Protein AF-A0A9D7H4X1-F1 (afdb_monomer_lite)

Structure (mmCIF, N/CA/C/O backbone):
data_AF-A0A9D7H4X1-F1
#
_entry.id   AF-A0A9D7H4X1-F1
#
loop_
_atom_site.group_PDB
_atom_site.id
_atom_site.type_symbol
_atom_site.label_atom_id
_atom_site.label_alt_id
_atom_site.label_comp_id
_atom_site.label_asym_id
_atom_site.label_entity_id
_atom_site.label_seq_id
_atom_site.pdbx_PDB_ins_code
_atom_site.Cartn_x
_atom_site.Cartn_y
_atom_site.Cartn_z
_atom_site.occupancy
_atom_site.B_iso_or_equiv
_atom_site.auth_seq_id
_atom_site.auth_comp_id
_atom_site.auth_asym_id
_atom_site.auth_atom_id
_atom_site.pdbx_PDB_model_num
ATOM 1 N N . MET A 1 1 ? 18.468 4.383 -41.989 1.00 58.59 1 MET A N 1
ATOM 2 C CA . MET A 1 1 ? 17.151 4.175 -41.333 1.00 58.59 1 MET A CA 1
ATOM 3 C C . MET A 1 1 ? 17.154 3.051 -40.285 1.00 58.59 1 MET A C 1
ATOM 5 O O . MET A 1 1 ? 16.325 3.081 -39.388 1.00 58.59 1 MET A O 1
ATOM 9 N N . THR A 1 2 ? 18.101 2.107 -40.319 1.00 69.06 2 THR A N 1
ATOM 10 C CA . THR A 1 2 ? 18.218 0.969 -39.379 1.00 69.06 2 THR A CA 1
ATOM 11 C C . THR A 1 2 ? 18.618 1.349 -37.947 1.00 69.06 2 THR A C 1
ATOM 13 O O . THR A 1 2 ? 18.075 0.789 -36.998 1.00 69.06 2 THR A O 1
ATOM 16 N N . ASN A 1 3 ? 19.487 2.351 -37.761 1.00 74.00 3 ASN A N 1
ATOM 17 C CA . ASN A 1 3 ? 19.952 2.741 -36.419 1.00 74.00 3 ASN A CA 1
ATOM 18 C C . ASN A 1 3 ? 18.832 3.273 -35.514 1.00 74.00 3 ASN A C 1
ATOM 20 O O . ASN A 1 3 ? 18.866 3.060 -34.309 1.00 74.00 3 ASN A O 1
ATOM 24 N N . HIS A 1 4 ? 17.820 3.936 -36.078 1.00 78.94 4 HIS A N 1
ATOM 25 C CA . HIS A 1 4 ? 16.728 4.504 -35.283 1.00 78.94 4 HIS A CA 1
ATOM 26 C C . HIS A 1 4 ? 15.766 3.400 -34.830 1.00 78.94 4 HIS A C 1
ATOM 28 O O . HIS A 1 4 ? 15.371 3.373 -33.670 1.00 78.94 4 HIS A O 1
ATOM 34 N N . ALA A 1 5 ? 15.467 2.434 -35.705 1.00 83.06 5 ALA A N 1
ATOM 35 C CA . ALA A 1 5 ? 14.658 1.267 -35.360 1.00 83.06 5 ALA A CA 1
ATOM 36 C C . ALA A 1 5 ? 15.315 0.412 -34.261 1.00 83.06 5 ALA A C 1
ATOM 38 O O . ALA A 1 5 ? 14.641 0.009 -33.316 1.00 83.06 5 ALA A O 1
ATOM 39 N N . LEU A 1 6 ? 16.635 0.200 -34.334 1.00 87.62 6 LEU A N 1
ATOM 40 C CA . LEU A 1 6 ? 17.380 -0.515 -33.294 1.00 87.62 6 LEU A CA 1
ATOM 41 C C . LEU A 1 6 ? 17.309 0.217 -31.943 1.00 87.62 6 LEU A C 1
ATOM 43 O O . LEU A 1 6 ? 17.023 -0.407 -30.923 1.00 87.62 6 LEU A O 1
ATOM 47 N N . LEU A 1 7 ? 17.504 1.542 -31.940 1.00 88.44 7 LEU A N 1
ATOM 48 C CA . LEU A 1 7 ? 17.386 2.362 -30.730 1.00 88.44 7 LEU A CA 1
ATOM 49 C C . LEU A 1 7 ? 15.976 2.300 -30.130 1.00 88.44 7 LEU A C 1
ATOM 51 O O . LEU A 1 7 ? 15.843 2.156 -28.916 1.00 88.44 7 LEU A O 1
ATOM 55 N N . PHE A 1 8 ? 14.929 2.335 -30.960 1.00 90.00 8 PHE A N 1
ATOM 56 C CA . PHE A 1 8 ? 13.544 2.180 -30.503 1.00 90.00 8 PHE A CA 1
ATOM 57 C C . PHE A 1 8 ? 13.291 0.812 -29.861 1.00 90.00 8 PHE A C 1
ATOM 59 O O . PHE A 1 8 ? 12.674 0.744 -28.799 1.00 90.00 8 PHE A O 1
ATOM 66 N N . VAL A 1 9 ? 13.786 -0.273 -30.461 1.00 90.19 9 VAL A N 1
ATOM 67 C CA . VAL A 1 9 ? 13.624 -1.629 -29.911 1.00 90.19 9 VAL A CA 1
ATOM 68 C C . VAL A 1 9 ? 14.369 -1.780 -28.585 1.00 90.19 9 VAL A C 1
ATOM 70 O O . VAL A 1 9 ? 13.805 -2.300 -27.624 1.00 90.19 9 VAL A O 1
ATOM 73 N N . VAL A 1 10 ? 15.605 -1.282 -28.493 1.00 90.19 10 VAL A N 1
ATOM 74 C CA . VAL A 1 10 ? 16.385 -1.307 -27.245 1.00 90.19 10 VAL A CA 1
ATOM 75 C C . VAL A 1 10 ? 15.705 -0.473 -26.159 1.00 90.19 10 VAL A C 1
ATOM 77 O O . VAL A 1 10 ? 15.565 -0.946 -25.032 1.00 90.19 10 VAL A O 1
ATOM 80 N N . ALA A 1 11 ? 15.221 0.727 -26.489 1.00 88.69 11 ALA A N 1
ATOM 81 C CA . ALA A 1 11 ? 14.483 1.571 -25.553 1.00 88.69 11 ALA A CA 1
ATOM 82 C C . ALA A 1 11 ? 13.189 0.897 -25.069 1.00 88.69 11 ALA A C 1
ATOM 84 O O . ALA A 1 11 ? 12.880 0.940 -23.877 1.00 88.69 11 ALA A O 1
ATOM 85 N N . LEU A 1 12 ? 12.461 0.221 -25.963 1.00 89.94 12 LEU A N 1
ATOM 86 C CA . LEU A 1 12 ? 11.248 -0.517 -25.618 1.00 89.94 12 LEU A CA 1
ATOM 87 C C . LEU A 1 12 ? 11.550 -1.703 -24.693 1.00 89.94 12 LEU A C 1
ATOM 89 O O . LEU A 1 12 ? 10.888 -1.865 -23.669 1.00 89.94 12 LEU A O 1
ATOM 93 N N . LEU A 1 13 ? 12.570 -2.506 -25.007 1.00 88.25 13 LEU A N 1
ATOM 94 C CA . LEU A 1 13 ? 12.992 -3.624 -24.160 1.00 88.25 13 LEU A CA 1
ATOM 95 C C . LEU A 1 13 ? 13.487 -3.143 -22.792 1.00 88.25 13 LEU A C 1
ATOM 97 O O . LEU A 1 13 ? 13.120 -3.730 -21.776 1.00 88.25 13 LEU A O 1
ATOM 101 N N . ALA A 1 14 ? 14.249 -2.048 -22.742 1.00 82.94 14 ALA A N 1
ATOM 102 C CA . ALA A 1 14 ? 14.690 -1.434 -21.493 1.00 82.94 14 ALA A CA 1
ATOM 103 C C . ALA A 1 14 ? 13.505 -0.920 -20.661 1.00 82.94 14 ALA A C 1
ATOM 105 O O . ALA A 1 14 ? 13.464 -1.146 -19.452 1.00 82.94 14 ALA A O 1
ATOM 106 N N . ALA A 1 15 ? 12.503 -0.296 -21.290 1.00 79.94 15 ALA A N 1
ATOM 107 C CA . ALA A 1 15 ? 11.287 0.147 -20.613 1.00 79.94 15 ALA A CA 1
ATOM 108 C C . ALA A 1 15 ? 10.471 -1.036 -20.063 1.00 79.94 15 ALA A C 1
ATOM 110 O O . ALA A 1 15 ? 10.025 -1.000 -18.913 1.00 79.94 15 ALA A O 1
ATOM 111 N N . LEU A 1 16 ? 10.317 -2.113 -20.841 1.00 78.06 16 LEU A N 1
ATOM 112 C CA . LEU A 1 16 ? 9.638 -3.337 -20.409 1.00 78.06 16 LEU A CA 1
ATOM 113 C C . LEU A 1 16 ? 10.383 -4.028 -19.262 1.00 78.06 16 LEU A C 1
ATOM 115 O O . LEU A 1 16 ? 9.759 -4.399 -18.266 1.00 78.06 16 LEU A O 1
ATOM 119 N N . ALA A 1 17 ? 11.709 -4.145 -19.357 1.00 72.94 17 ALA A N 1
ATOM 120 C CA . ALA A 1 17 ? 12.549 -4.680 -18.292 1.00 72.94 17 ALA A CA 1
ATOM 121 C C . ALA A 1 17 ? 12.451 -3.818 -17.026 1.00 72.94 17 ALA A C 1
ATOM 123 O O . ALA A 1 17 ? 12.244 -4.345 -15.936 1.00 72.94 17 ALA A O 1
ATOM 124 N N . PHE A 1 18 ? 12.500 -2.491 -17.152 1.00 71.50 18 PHE A N 1
ATOM 125 C CA . PHE A 1 18 ? 12.348 -1.567 -16.029 1.00 71.50 18 PHE A CA 1
ATOM 126 C C . PHE A 1 18 ? 10.978 -1.702 -15.346 1.00 71.50 18 PHE A C 1
ATOM 128 O O . PHE A 1 18 ? 10.888 -1.759 -14.115 1.00 71.50 18 PHE A O 1
ATOM 135 N N . LEU A 1 19 ? 9.902 -1.824 -16.128 1.00 69.50 19 LEU A N 1
ATOM 136 C CA . LEU A 1 19 ? 8.555 -2.090 -15.616 1.00 69.50 19 LEU A CA 1
ATOM 137 C C . LEU A 1 19 ? 8.467 -3.453 -14.913 1.00 69.50 19 LEU A C 1
ATOM 139 O O . LEU A 1 19 ? 7.835 -3.559 -13.856 1.00 69.50 19 LEU A O 1
ATOM 143 N N . ALA A 1 20 ? 9.112 -4.484 -15.464 1.00 64.00 20 ALA A N 1
ATOM 144 C CA . ALA A 1 20 ? 9.168 -5.818 -14.874 1.00 64.00 20 ALA A CA 1
ATOM 145 C C . ALA A 1 20 ? 9.955 -5.829 -13.553 1.00 64.00 20 ALA A C 1
ATOM 147 O O . ALA A 1 20 ? 9.469 -6.365 -12.556 1.00 64.00 20 ALA A O 1
ATOM 148 N N . LEU A 1 21 ? 11.110 -5.160 -13.493 1.00 63.28 21 LEU A N 1
ATOM 149 C CA . LEU A 1 21 ? 11.919 -5.028 -12.278 1.00 63.28 21 LEU A CA 1
ATOM 150 C C . LEU A 1 21 ? 11.181 -4.241 -11.186 1.00 63.28 21 LEU A C 1
ATOM 152 O O . 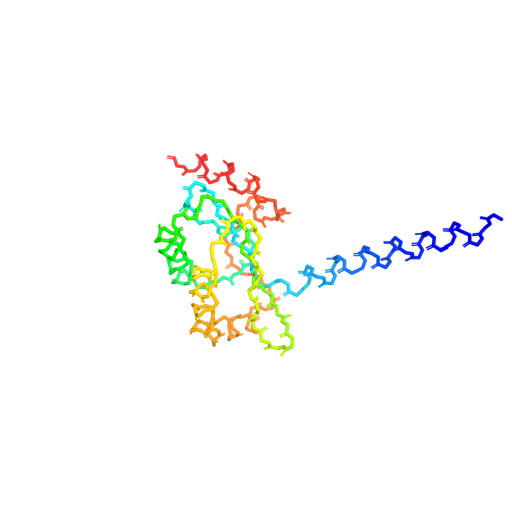LEU A 1 21 ? 11.213 -4.624 -10.015 1.00 63.28 21 LEU A O 1
ATOM 156 N N . ARG A 1 22 ? 10.430 -3.191 -11.548 1.00 63.78 22 ARG A N 1
ATOM 157 C CA . ARG A 1 22 ? 9.564 -2.484 -10.588 1.00 63.78 22 ARG A CA 1
ATOM 158 C C . ARG A 1 22 ? 8.462 -3.373 -10.017 1.00 63.78 22 ARG A C 1
ATOM 160 O O . ARG A 1 22 ? 8.075 -3.183 -8.867 1.00 63.78 22 ARG A O 1
ATOM 167 N N . ARG A 1 23 ? 7.961 -4.342 -10.789 1.00 62.59 23 ARG A N 1
ATOM 168 C CA . ARG A 1 23 ? 7.009 -5.351 -10.298 1.00 62.59 23 ARG A CA 1
ATOM 169 C C . ARG A 1 23 ? 7.677 -6.404 -9.412 1.00 62.59 23 ARG A C 1
ATOM 171 O O . ARG A 1 23 ? 7.040 -6.851 -8.466 1.00 62.59 23 ARG A O 1
ATOM 178 N N . ALA A 1 24 ? 8.930 -6.774 -9.674 1.00 60.69 24 ALA A N 1
ATOM 179 C CA . ALA A 1 24 ? 9.658 -7.766 -8.876 1.00 60.69 24 ALA A CA 1
ATOM 180 C C . ALA A 1 24 ? 9.938 -7.293 -7.437 1.00 60.69 24 ALA A C 1
ATOM 182 O O . ALA A 1 24 ? 9.970 -8.100 -6.513 1.00 60.69 24 ALA A O 1
ATOM 183 N N . ASN A 1 25 ? 10.078 -5.980 -7.234 1.00 66.88 25 ASN A N 1
ATOM 184 C CA . ASN A 1 25 ? 10.310 -5.390 -5.914 1.00 66.88 25 ASN A CA 1
ATOM 185 C C . ASN A 1 25 ? 9.021 -5.087 -5.133 1.00 66.88 25 ASN A C 1
ATOM 187 O O . ASN A 1 25 ? 9.089 -4.584 -4.014 1.00 66.88 25 ASN A O 1
ATOM 191 N N . GLU A 1 26 ? 7.844 -5.363 -5.693 1.00 70.88 26 GLU A N 1
ATOM 192 C CA . GLU A 1 26 ?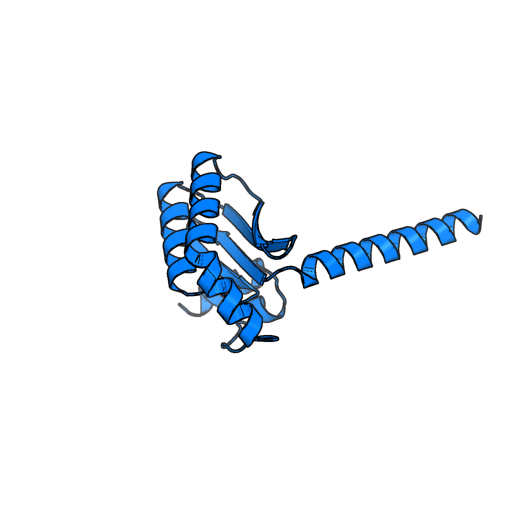 6.564 -5.107 -5.038 1.00 70.88 26 GLU A CA 1
ATOM 193 C C . GLU A 1 26 ? 6.236 -6.211 -4.021 1.00 70.88 26 GLU A C 1
ATOM 195 O O . GLU A 1 26 ? 5.997 -7.361 -4.378 1.00 70.88 26 GLU A O 1
ATOM 200 N N . VAL A 1 27 ? 6.202 -5.849 -2.737 1.00 77.31 27 VAL A N 1
ATOM 201 C CA . VAL A 1 27 ? 5.862 -6.754 -1.628 1.00 77.31 27 VAL A CA 1
ATOM 202 C C . VAL A 1 27 ? 4.348 -6.933 -1.531 1.00 77.31 27 VAL A C 1
ATOM 204 O O . VAL A 1 27 ? 3.860 -8.050 -1.352 1.00 77.31 27 VAL A O 1
ATOM 207 N N . ALA A 1 28 ? 3.600 -5.832 -1.646 1.00 81.50 28 ALA A N 1
ATOM 208 C CA . ALA A 1 28 ? 2.144 -5.833 -1.598 1.00 81.50 28 ALA A CA 1
ATOM 209 C C . ALA A 1 28 ? 1.540 -4.573 -2.218 1.00 81.50 28 ALA A C 1
ATOM 211 O O . ALA A 1 28 ? 2.189 -3.533 -2.287 1.00 81.50 28 ALA A O 1
ATOM 212 N N . ALA A 1 29 ? 0.277 -4.660 -2.629 1.00 84.56 29 ALA A N 1
ATOM 213 C CA . ALA A 1 29 ? -0.469 -3.541 -3.182 1.00 84.56 29 ALA A CA 1
ATOM 214 C C . ALA A 1 29 ? -1.901 -3.523 -2.651 1.00 84.56 29 ALA A C 1
ATOM 216 O O . ALA A 1 29 ? -2.637 -4.512 -2.743 1.00 84.56 29 ALA A O 1
ATOM 217 N N . LEU A 1 30 ? -2.288 -2.372 -2.118 1.00 88.62 30 LEU A N 1
ATOM 218 C CA . LEU A 1 30 ? -3.611 -2.078 -1.607 1.00 88.62 30 LEU A CA 1
ATOM 219 C C . LEU A 1 30 ? -4.260 -1.012 -2.488 1.00 88.62 30 LEU A C 1
ATOM 221 O O . LEU A 1 30 ? -3.617 -0.062 -2.934 1.00 88.62 30 LEU A O 1
ATOM 225 N N . SER A 1 31 ? -5.545 -1.182 -2.754 1.00 88.38 31 SER A N 1
ATOM 226 C CA . SER A 1 31 ? -6.376 -0.208 -3.444 1.00 88.38 31 SER A CA 1
ATOM 227 C C . SER A 1 31 ? -7.381 0.340 -2.447 1.00 88.38 31 SER A C 1
ATOM 229 O O . SER A 1 31 ? -7.999 -0.411 -1.695 1.00 88.38 31 SER A O 1
ATOM 231 N N . VAL A 1 32 ? -7.519 1.654 -2.435 1.00 90.81 32 VAL A N 1
ATOM 232 C CA . VAL A 1 32 ? -8.533 2.386 -1.699 1.00 90.81 32 VAL A CA 1
ATOM 233 C C . VAL A 1 32 ? -9.586 2.823 -2.699 1.00 90.81 32 VAL A C 1
ATOM 235 O O . VAL A 1 32 ? -9.255 3.479 -3.685 1.00 90.81 32 VAL A O 1
ATOM 238 N N . ARG A 1 33 ? -10.844 2.470 -2.449 1.00 88.81 33 ARG A N 1
ATOM 239 C CA . ARG A 1 33 ? -11.979 2.902 -3.264 1.00 88.81 33 ARG A CA 1
ATOM 240 C C . ARG A 1 33 ? -13.182 3.139 -2.370 1.00 88.81 33 ARG A C 1
ATOM 242 O O . ARG A 1 33 ? -13.525 2.283 -1.557 1.00 88.81 33 ARG A O 1
ATOM 249 N N . ARG A 1 34 ? -13.825 4.301 -2.513 1.00 87.56 34 ARG A N 1
ATOM 250 C CA . ARG A 1 34 ? -14.955 4.734 -1.668 1.00 87.56 34 ARG A CA 1
ATOM 251 C C . ARG A 1 34 ? -14.630 4.616 -0.167 1.00 87.56 34 ARG A C 1
ATOM 253 O O . ARG A 1 34 ? -15.446 4.126 0.610 1.00 87.56 34 ARG A O 1
ATOM 260 N N . GLY A 1 35 ? -13.403 4.975 0.225 1.00 86.50 35 GLY A N 1
ATOM 261 C CA . GLY A 1 35 ? -12.928 4.881 1.615 1.00 86.50 35 GLY A CA 1
ATOM 262 C C . GLY A 1 35 ? -12.715 3.459 2.149 1.00 86.50 35 GLY A C 1
ATOM 263 O O . GLY A 1 35 ? -12.425 3.284 3.330 1.00 86.50 35 GLY A O 1
ATOM 264 N N . ARG A 1 36 ? -12.851 2.427 1.308 1.00 86.50 36 ARG A N 1
ATOM 265 C CA . ARG A 1 36 ? -12.595 1.027 1.665 1.00 86.50 36 ARG A CA 1
ATOM 266 C C . ARG A 1 36 ? -11.239 0.597 1.136 1.00 86.50 36 ARG A C 1
ATOM 268 O O . ARG A 1 36 ? -10.866 0.970 0.029 1.00 86.50 36 ARG A O 1
ATOM 275 N N . VAL A 1 37 ? -10.536 -0.230 1.902 1.00 87.88 37 VAL A N 1
ATOM 276 C CA . VAL A 1 37 ? -9.209 -0.741 1.545 1.00 87.88 37 VAL A CA 1
ATOM 277 C C . VAL A 1 37 ? -9.309 -2.202 1.132 1.00 87.88 37 VAL A C 1
ATOM 279 O O . VAL A 1 37 ? -9.897 -3.015 1.841 1.00 87.88 37 VAL A O 1
ATOM 282 N N . LEU A 1 38 ? -8.708 -2.532 -0.006 1.00 85.69 38 LEU A N 1
ATOM 283 C CA . LEU A 1 38 ? -8.646 -3.875 -0.560 1.00 85.69 38 LEU A CA 1
ATOM 284 C C . LEU A 1 38 ? -7.192 -4.234 -0.868 1.00 85.69 38 LEU A C 1
ATOM 286 O O . LEU A 1 38 ? -6.542 -3.581 -1.685 1.00 85.69 38 LEU A O 1
ATOM 290 N N . LEU A 1 39 ? -6.683 -5.301 -0.256 1.00 83.81 39 LEU A N 1
ATOM 291 C CA . LEU A 1 39 ? -5.416 -5.904 -0.663 1.00 83.81 39 LEU A CA 1
ATOM 292 C C . LEU A 1 39 ? -5.642 -6.668 -1.974 1.00 83.81 39 LEU A C 1
ATOM 294 O O . LEU A 1 39 ? -6.335 -7.685 -1.983 1.00 83.81 39 LEU A O 1
ATOM 298 N N . TYR A 1 40 ? -5.067 -6.197 -3.081 1.00 77.56 40 TYR A N 1
ATOM 299 C CA . TYR A 1 40 ? -5.228 -6.850 -4.386 1.00 77.56 40 TYR A CA 1
ATOM 300 C C . TYR A 1 40 ? -3.951 -7.549 -4.876 1.00 77.56 40 TYR A C 1
ATOM 302 O O . TYR A 1 40 ? -3.991 -8.265 -5.874 1.00 77.56 40 TYR A O 1
ATOM 310 N N . ARG A 1 41 ? -2.811 -7.380 -4.196 1.00 75.44 41 ARG A N 1
ATOM 311 C CA . ARG A 1 41 ? -1.568 -8.097 -4.515 1.00 75.44 41 ARG A CA 1
ATOM 312 C C . ARG A 1 41 ? -0.681 -8.258 -3.284 1.00 75.44 41 ARG A C 1
ATOM 314 O O . ARG A 1 41 ? -0.602 -7.363 -2.450 1.00 75.44 41 ARG A O 1
ATOM 321 N N . GLY A 1 42 ? 0.061 -9.363 -3.246 1.00 76.25 42 GLY A N 1
ATOM 322 C CA . GLY A 1 42 ? 1.086 -9.629 -2.237 1.00 76.25 42 GLY A CA 1
ATOM 323 C C . GLY A 1 42 ? 0.518 -10.116 -0.911 1.00 76.25 42 GLY A C 1
ATOM 324 O O . GLY A 1 42 ? -0.611 -10.600 -0.856 1.00 76.25 42 GLY A O 1
ATOM 325 N N . HIS A 1 43 ? 1.327 -10.027 0.143 1.00 74.12 43 HIS A N 1
ATOM 326 C CA . HIS A 1 43 ? 0.945 -10.473 1.481 1.00 74.12 43 HIS A CA 1
ATOM 327 C C . HIS A 1 43 ? 1.339 -9.439 2.525 1.00 74.12 43 HIS A C 1
ATOM 329 O O . HIS A 1 43 ? 2.491 -9.014 2.592 1.00 74.12 43 HIS A O 1
ATOM 335 N N . VAL A 1 44 ? 0.388 -9.090 3.381 1.00 78.25 44 VAL A N 1
ATOM 336 C CA . VAL A 1 44 ? 0.606 -8.247 4.555 1.00 78.25 44 VAL A CA 1
ATOM 337 C C . VAL A 1 44 ? -0.189 -8.812 5.733 1.00 78.25 44 VAL A C 1
ATOM 339 O O . VAL A 1 44 ? -1.210 -9.467 5.521 1.00 78.25 44 VAL A O 1
ATOM 342 N N . PRO A 1 45 ? 0.253 -8.599 6.984 1.00 80.94 45 PRO A N 1
ATOM 343 C CA . PRO A 1 45 ? -0.558 -8.919 8.150 1.00 80.94 45 PRO A CA 1
ATOM 344 C C . PRO A 1 45 ? -1.917 -8.212 8.083 1.00 80.94 45 PRO A C 1
ATOM 346 O O . PRO A 1 45 ? -1.970 -7.023 7.778 1.00 80.94 45 PRO A O 1
ATOM 349 N N . GLN A 1 46 ? -2.998 -8.913 8.438 1.00 80.56 46 GLN A N 1
ATOM 350 C CA . GLN A 1 46 ? -4.342 -8.320 8.470 1.00 80.56 46 GLN A CA 1
ATOM 351 C C . GLN A 1 46 ? -4.410 -7.090 9.389 1.00 80.56 46 GLN A C 1
ATOM 353 O O . GLN A 1 46 ? -5.090 -6.125 9.064 1.00 80.56 46 GLN A O 1
ATOM 358 N N . ALA A 1 47 ? -3.643 -7.087 10.486 1.00 83.19 47 ALA A N 1
ATOM 359 C CA . ALA A 1 47 ? -3.510 -5.930 11.370 1.00 83.19 47 ALA A CA 1
ATOM 360 C C . ALA A 1 47 ? -3.066 -4.664 10.615 1.00 83.19 47 ALA A C 1
ATOM 362 O O . ALA A 1 47 ? -3.676 -3.618 10.780 1.00 83.19 47 ALA A O 1
ATOM 363 N N . LEU A 1 48 ? -2.089 -4.775 9.704 1.00 86.19 48 LEU A N 1
ATOM 364 C CA . LEU A 1 48 ? -1.654 -3.640 8.888 1.00 86.19 48 LEU A CA 1
ATOM 365 C C . LEU A 1 48 ? -2.758 -3.176 7.929 1.00 86.19 48 LEU A C 1
ATOM 367 O O . LEU A 1 48 ? -2.919 -1.980 7.725 1.00 86.19 48 LEU A O 1
ATOM 371 N N . VAL A 1 49 ? -3.524 -4.100 7.340 1.00 88.25 49 VAL A N 1
ATOM 372 C CA . VAL A 1 49 ? -4.662 -3.736 6.474 1.00 88.25 49 VAL A CA 1
ATOM 373 C C . VAL A 1 49 ? -5.709 -2.955 7.267 1.00 88.25 49 VAL A C 1
ATOM 375 O O . VAL A 1 49 ? -6.216 -1.952 6.770 1.00 88.25 49 VAL A O 1
ATOM 378 N N . ASN A 1 50 ? -5.997 -3.382 8.497 1.00 89.31 50 ASN A N 1
ATOM 379 C CA . ASN A 1 50 ? -6.951 -2.716 9.381 1.00 89.31 50 ASN A CA 1
ATOM 380 C C . ASN A 1 50 ? -6.452 -1.323 9.793 1.00 89.31 50 ASN A C 1
ATOM 382 O O . ASN A 1 50 ? -7.189 -0.352 9.652 1.00 89.31 50 ASN A O 1
ATOM 386 N N . ASP A 1 51 ? -5.184 -1.200 10.193 1.00 91.44 51 ASP A N 1
ATOM 387 C CA . ASP A 1 51 ? -4.586 0.089 10.562 1.00 91.44 51 ASP A CA 1
ATOM 388 C C . ASP A 1 51 ? -4.571 1.069 9.377 1.00 91.44 51 ASP A C 1
ATOM 390 O O . ASP A 1 51 ? -4.849 2.263 9.527 1.00 91.44 51 ASP A O 1
ATOM 394 N N . VAL A 1 52 ? -4.279 0.563 8.172 1.00 91.25 52 VAL A N 1
ATOM 395 C CA . VAL A 1 52 ? -4.351 1.339 6.927 1.00 91.25 52 VAL A CA 1
ATOM 396 C C . VAL A 1 52 ? -5.791 1.757 6.636 1.00 91.25 52 VAL A C 1
ATOM 398 O O . VAL A 1 52 ? -6.013 2.908 6.267 1.00 91.25 52 VAL A O 1
ATOM 401 N N . ALA A 1 53 ? -6.771 0.870 6.823 1.00 91.12 53 ALA A N 1
ATOM 402 C CA . ALA A 1 53 ? -8.186 1.200 6.656 1.00 91.12 53 ALA A CA 1
ATOM 403 C C . ALA A 1 53 ? -8.646 2.285 7.636 1.00 91.12 53 ALA A C 1
ATOM 405 O O . ALA A 1 53 ? -9.351 3.214 7.238 1.00 91.12 53 ALA A O 1
ATOM 406 N N . ASP A 1 54 ? -8.187 2.231 8.883 1.00 93.50 54 ASP A N 1
ATOM 407 C CA . ASP A 1 54 ? -8.477 3.254 9.882 1.00 93.50 54 ASP A CA 1
ATOM 408 C C . ASP A 1 54 ? -7.836 4.602 9.531 1.00 93.50 54 ASP A C 1
ATOM 410 O O . ASP A 1 54 ? -8.481 5.644 9.665 1.00 93.50 54 ASP A O 1
ATOM 414 N N . ALA A 1 55 ? -6.588 4.605 9.051 1.00 92.88 55 ALA A N 1
ATOM 415 C CA . ALA A 1 55 ? -5.919 5.817 8.580 1.00 92.88 55 ALA A CA 1
ATOM 416 C C . ALA A 1 55 ? -6.625 6.430 7.359 1.00 92.88 55 ALA A C 1
ATOM 418 O O . ALA A 1 55 ? -6.902 7.626 7.354 1.00 92.88 55 ALA A O 1
ATOM 419 N N . VAL A 1 56 ? -6.987 5.608 6.371 1.00 93.00 56 VAL A N 1
ATOM 420 C CA . VAL A 1 56 ? -7.754 6.005 5.178 1.00 93.00 56 VAL A CA 1
ATOM 421 C C . VAL A 1 56 ? -9.103 6.613 5.555 1.00 93.00 56 VAL A C 1
ATOM 423 O O . VAL A 1 56 ? -9.474 7.662 5.028 1.00 93.00 56 VAL A O 1
ATOM 426 N N . ARG A 1 57 ? -9.821 5.991 6.499 1.00 92.44 57 ARG A N 1
ATOM 427 C CA . ARG A 1 57 ? -11.110 6.490 6.991 1.00 92.44 57 ARG A CA 1
ATOM 428 C C . ARG A 1 57 ? -10.955 7.837 7.697 1.00 92.44 57 ARG A C 1
ATOM 430 O O . ARG A 1 57 ? -11.728 8.749 7.419 1.00 92.44 57 ARG A O 1
ATOM 437 N N . ARG A 1 58 ? -9.959 7.981 8.582 1.00 92.69 58 ARG A N 1
ATOM 438 C CA . ARG A 1 58 ? -9.676 9.243 9.298 1.00 92.69 58 ARG A CA 1
ATOM 439 C C . ARG A 1 58 ? -9.270 10.370 8.349 1.00 92.69 58 ARG A C 1
ATOM 441 O O . ARG A 1 58 ? -9.771 11.479 8.490 1.00 92.69 58 ARG A O 1
ATOM 448 N N . GLY A 1 59 ? -8.430 10.065 7.364 1.00 90.81 59 GLY A N 1
ATOM 449 C CA . GLY A 1 59 ? -8.001 11.002 6.323 1.00 90.81 59 GLY A CA 1
ATOM 450 C C . GLY A 1 59 ? -9.055 11.288 5.250 1.00 90.81 59 GLY A C 1
ATOM 451 O O . GLY A 1 59 ? -8.781 12.039 4.323 1.00 90.81 59 GLY A O 1
ATOM 452 N N . LYS A 1 60 ? -10.252 10.682 5.337 1.00 92.19 60 LYS A N 1
ATOM 453 C CA . LYS A 1 60 ? -11.332 10.797 4.338 1.00 92.19 60 LYS A CA 1
ATOM 454 C C . LYS A 1 60 ? -10.858 10.509 2.904 1.00 92.19 60 LYS A C 1
ATOM 456 O O . LYS A 1 60 ? -11.338 11.110 1.944 1.00 92.19 60 LYS A O 1
ATOM 461 N N . VAL A 1 61 ? -9.928 9.567 2.747 1.00 91.31 61 VAL A N 1
ATOM 462 C CA . VAL A 1 61 ? -9.357 9.221 1.442 1.00 91.31 61 VAL A CA 1
ATOM 463 C C . VAL A 1 61 ? -10.386 8.440 0.629 1.00 91.31 61 VAL A C 1
ATOM 465 O O . VAL A 1 61 ? -10.705 7.293 0.942 1.00 91.31 61 VAL A O 1
ATOM 468 N N . ALA A 1 62 ? -10.908 9.056 -0.430 1.00 88.19 62 ALA A N 1
ATOM 469 C CA . ALA A 1 62 ? -11.913 8.432 -1.285 1.00 88.19 62 ALA A CA 1
ATOM 470 C C . ALA A 1 62 ? -11.307 7.363 -2.205 1.00 88.19 62 ALA A C 1
ATOM 472 O O . ALA A 1 62 ? -11.861 6.267 -2.327 1.00 88.19 62 ALA A O 1
ATOM 473 N N . GLU A 1 63 ? -10.168 7.669 -2.828 1.00 89.19 63 GLU A N 1
ATOM 474 C CA . GLU A 1 63 ? -9.517 6.807 -3.809 1.00 89.19 63 GLU A CA 1
ATOM 475 C C . GLU A 1 63 ? -7.998 6.977 -3.765 1.00 89.19 63 GLU A C 1
ATOM 477 O O . GLU A 1 63 ? -7.484 8.092 -3.776 1.00 89.19 63 GLU A O 1
ATOM 482 N N . ALA A 1 64 ? -7.275 5.862 -3.693 1.00 91.19 64 ALA A N 1
ATOM 483 C CA . ALA A 1 64 ? -5.817 5.839 -3.691 1.00 91.19 64 ALA A CA 1
ATOM 484 C C . ALA A 1 64 ? -5.298 4.435 -4.011 1.00 91.19 64 ALA A C 1
ATOM 486 O O . ALA A 1 64 ? -5.962 3.430 -3.781 1.00 91.19 64 ALA A O 1
ATOM 487 N N . THR A 1 65 ? -4.069 4.339 -4.495 1.00 89.25 65 THR A N 1
ATOM 488 C CA . THR A 1 65 ? -3.330 3.082 -4.596 1.00 89.25 65 THR A CA 1
ATOM 489 C C . THR A 1 65 ? -2.105 3.169 -3.706 1.00 89.25 65 THR A C 1
ATOM 491 O O . THR A 1 65 ? -1.287 4.073 -3.848 1.00 89.25 65 THR A O 1
ATOM 494 N N . ILE A 1 66 ? -1.974 2.215 -2.791 1.00 89.94 66 ILE A N 1
ATOM 495 C CA . ILE A 1 66 ? -0.884 2.130 -1.825 1.00 89.94 66 ILE A CA 1
ATOM 496 C C . ILE A 1 66 ? -0.063 0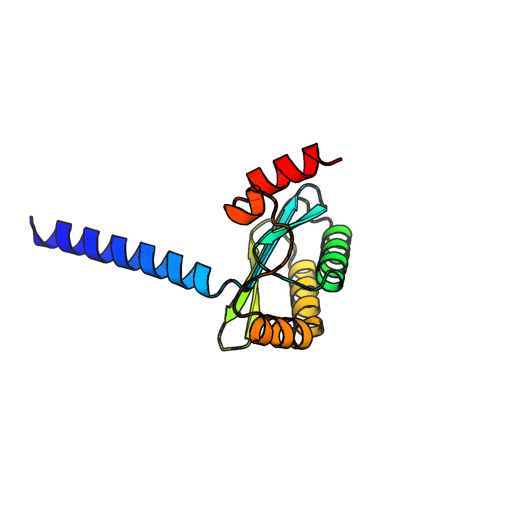.891 -2.170 1.00 89.94 66 ILE A C 1
ATOM 498 O O . ILE A 1 66 ? -0.536 -0.235 -2.039 1.00 89.94 66 ILE A O 1
ATOM 502 N N . ARG A 1 67 ? 1.173 1.080 -2.621 1.00 87.88 67 ARG A N 1
ATOM 503 C CA . ARG A 1 67 ? 2.092 -0.008 -2.976 1.00 87.88 67 ARG A CA 1
ATOM 504 C C . ARG A 1 67 ? 3.220 -0.056 -1.962 1.00 87.88 67 ARG A C 1
ATOM 506 O O . ARG A 1 67 ? 3.816 0.965 -1.640 1.00 87.88 67 ARG A O 1
ATOM 513 N N . ILE A 1 68 ? 3.519 -1.247 -1.473 1.00 86.38 68 ILE A N 1
ATOM 514 C CA . ILE A 1 68 ? 4.651 -1.522 -0.599 1.00 86.38 68 ILE A CA 1
ATOM 515 C C . ILE A 1 68 ? 5.715 -2.170 -1.470 1.00 86.38 68 ILE A C 1
ATOM 517 O O . ILE A 1 68 ? 5.506 -3.260 -2.004 1.00 86.38 68 ILE A O 1
ATOM 521 N N . VAL A 1 69 ? 6.850 -1.501 -1.618 1.00 82.69 69 VAL A N 1
ATOM 522 C CA . VAL A 1 69 ? 7.993 -1.986 -2.393 1.00 82.69 69 VAL A CA 1
ATOM 523 C C . VAL A 1 69 ? 9.190 -2.212 -1.481 1.00 82.69 69 VAL A C 1
ATOM 525 O O . VAL A 1 69 ? 9.314 -1.583 -0.433 1.00 82.69 69 VAL A O 1
ATOM 528 N N . LYS A 1 70 ? 10.078 -3.124 -1.862 1.00 77.38 70 LYS A N 1
ATOM 529 C CA . LYS A 1 70 ? 11.375 -3.300 -1.218 1.00 77.38 70 LYS A CA 1
ATOM 530 C C . LYS A 1 70 ? 12.390 -2.429 -1.946 1.00 77.38 70 LYS A C 1
ATOM 532 O O . LYS A 1 70 ? 12.741 -2.708 -3.087 1.00 77.38 70 LYS A O 1
ATOM 537 N N . GLU A 1 71 ? 12.879 -1.404 -1.268 1.00 75.94 71 GLU A N 1
ATOM 538 C CA . GLU A 1 71 ? 13.895 -0.490 -1.781 1.00 75.94 71 GLU A CA 1
ATOM 539 C C . GLU A 1 71 ? 15.047 -0.439 -0.777 1.00 75.94 71 GLU A C 1
ATOM 541 O O . GLU A 1 71 ? 14.828 -0.279 0.421 1.00 75.94 71 GLU A O 1
ATOM 546 N N . ASN A 1 72 ? 16.284 -0.663 -1.229 1.00 70.31 72 ASN A N 1
ATOM 547 C CA . ASN A 1 72 ? 17.474 -0.647 -0.362 1.00 70.31 72 ASN A CA 1
ATOM 548 C C . ASN A 1 72 ? 17.338 -1.513 0.911 1.00 70.31 72 ASN A C 1
ATOM 550 O O . ASN A 1 72 ? 17.745 -1.123 2.003 1.00 70.31 72 ASN A O 1
ATOM 554 N N . ARG A 1 73 ? 16.739 -2.708 0.772 1.00 70.31 73 ARG A N 1
ATOM 555 C CA . ARG A 1 73 ? 16.430 -3.662 1.865 1.00 70.31 73 ARG A CA 1
ATOM 556 C C . ARG A 1 73 ? 15.418 -3.161 2.909 1.00 70.31 73 ARG A C 1
ATOM 558 O O . ARG A 1 73 ? 15.214 -3.846 3.907 1.00 70.31 73 ARG A O 1
ATOM 565 N N . ARG A 1 74 ? 14.743 -2.036 2.671 1.00 74.75 74 ARG A N 1
ATOM 566 C CA . ARG A 1 74 ? 13.695 -1.487 3.539 1.00 74.75 74 ARG A CA 1
ATOM 567 C C . ARG A 1 74 ? 12.341 -1.492 2.814 1.00 74.75 74 ARG A C 1
ATOM 569 O O . ARG A 1 74 ? 12.303 -1.371 1.590 1.00 74.75 74 ARG A O 1
ATOM 576 N N . PRO A 1 75 ? 11.222 -1.688 3.530 1.00 80.44 75 PRO A N 1
ATOM 577 C CA . PRO A 1 75 ? 9.903 -1.510 2.945 1.00 80.44 75 PRO A CA 1
ATOM 578 C C . PRO A 1 75 ? 9.623 -0.012 2.768 1.00 80.44 75 PRO A C 1
ATOM 580 O O . PRO A 1 75 ? 9.613 0.734 3.746 1.00 80.44 75 PRO A O 1
ATOM 583 N N . THR A 1 76 ? 9.361 0.407 1.535 1.00 84.06 76 THR A N 1
ATOM 584 C CA . THR A 1 76 ? 8.975 1.775 1.170 1.00 84.06 76 THR A CA 1
ATOM 585 C C . THR A 1 76 ? 7.529 1.787 0.689 1.00 84.06 76 THR A C 1
ATOM 587 O O . THR A 1 76 ? 7.075 0.870 0.001 1.00 84.06 76 THR A O 1
ATOM 590 N N . LEU A 1 77 ? 6.798 2.843 1.046 1.00 87.75 77 LEU A N 1
ATOM 591 C CA . LEU A 1 77 ? 5.419 3.056 0.628 1.00 87.75 77 LEU A CA 1
ATOM 592 C C . LEU A 1 77 ? 5.370 4.019 -0.566 1.00 87.75 77 LEU A C 1
ATOM 594 O O . LEU A 1 77 ? 5.843 5.150 -0.472 1.00 87.75 77 LEU A O 1
ATOM 598 N N . ILE A 1 78 ? 4.744 3.595 -1.658 1.00 87.94 78 ILE A N 1
ATOM 599 C CA . ILE A 1 78 ? 4.404 4.441 -2.803 1.00 87.94 78 ILE A CA 1
ATOM 600 C C . ILE A 1 78 ? 2.894 4.657 -2.776 1.00 87.94 78 ILE A C 1
ATOM 602 O O . ILE A 1 78 ? 2.127 3.699 -2.872 1.00 87.94 78 ILE A O 1
ATOM 606 N N . ILE A 1 79 ? 2.466 5.911 -2.649 1.00 90.44 79 ILE A N 1
ATOM 607 C CA . ILE A 1 79 ? 1.052 6.291 -2.663 1.00 90.44 79 ILE A CA 1
ATOM 608 C C . ILE A 1 79 ? 0.776 7.033 -3.968 1.00 90.44 79 ILE A C 1
ATOM 610 O O . ILE A 1 79 ? 1.465 8.000 -4.284 1.00 90.44 79 ILE A O 1
ATOM 614 N N . ALA A 1 80 ? -0.237 6.589 -4.702 1.00 88.25 80 ALA A N 1
ATOM 615 C CA . ALA A 1 80 ? -0.768 7.269 -5.875 1.00 88.25 80 ALA A CA 1
ATOM 616 C C . ALA A 1 80 ? -2.240 7.625 -5.640 1.00 88.25 80 ALA A C 1
ATOM 618 O O . ALA A 1 80 ? -2.994 6.797 -5.135 1.00 88.25 80 ALA A O 1
ATOM 619 N N . GLY A 1 81 ? -2.651 8.831 -6.025 1.00 87.94 81 GLY A N 1
ATOM 620 C CA . GLY A 1 81 ? -4.014 9.336 -5.836 1.00 87.94 81 GLY A CA 1
ATOM 621 C C . GLY A 1 81 ? -4.103 10.514 -4.856 1.00 87.94 81 GLY A C 1
ATOM 622 O O . GLY A 1 81 ? -3.097 10.878 -4.236 1.00 87.94 81 GLY A O 1
ATOM 623 N N . PRO A 1 82 ? -5.292 11.131 -4.742 1.00 89.19 82 PRO A N 1
ATOM 624 C CA . PRO A 1 82 ? -5.532 12.293 -3.892 1.00 89.19 82 PRO A CA 1
ATOM 625 C C . PRO A 1 82 ? -5.525 11.899 -2.408 1.00 89.19 82 PRO A C 1
ATOM 627 O O . PRO A 1 82 ? -6.530 11.470 -1.846 1.00 89.19 82 PRO A O 1
ATOM 630 N N . VAL A 1 83 ? -4.362 12.044 -1.777 1.00 91.94 83 VAL A N 1
ATOM 631 C CA . VAL A 1 83 ? -4.148 11.831 -0.339 1.00 91.94 83 VAL A CA 1
ATOM 632 C C . VAL A 1 83 ? -3.398 13.040 0.208 1.00 91.94 83 VAL A C 1
ATOM 634 O O . VAL A 1 83 ? -2.415 13.478 -0.398 1.00 91.94 83 VAL A O 1
ATOM 637 N N . ASP A 1 84 ? -3.848 13.574 1.337 1.00 92.19 84 ASP A N 1
ATOM 638 C CA . ASP A 1 84 ? -3.185 14.673 2.036 1.00 92.19 84 ASP A CA 1
ATOM 639 C C . ASP A 1 84 ? -1.863 14.214 2.672 1.00 92.19 84 ASP A C 1
ATOM 641 O O . ASP A 1 84 ? -1.656 13.034 2.975 1.00 92.19 84 ASP A O 1
ATOM 645 N N . ASP A 1 85 ? -0.937 15.146 2.877 1.00 92.31 85 ASP A N 1
ATOM 646 C CA . ASP A 1 85 ? 0.412 14.799 3.327 1.00 92.31 85 ASP A CA 1
ATOM 647 C C . ASP A 1 85 ? 0.458 14.276 4.766 1.00 92.31 85 ASP A C 1
ATOM 649 O O . ASP A 1 85 ? 1.290 13.415 5.069 1.00 92.31 85 ASP A O 1
ATOM 653 N N . ALA A 1 86 ? -0.474 14.700 5.627 1.00 92.50 86 ALA A N 1
ATOM 654 C CA . ALA A 1 86 ? -0.583 14.164 6.979 1.00 92.50 86 ALA A CA 1
ATOM 655 C C . ALA A 1 86 ? -0.969 12.679 6.936 1.00 92.50 86 ALA A C 1
ATOM 657 O O . ALA A 1 86 ? -0.278 11.845 7.528 1.00 92.50 86 ALA A O 1
ATOM 658 N N . THR A 1 87 ? -1.987 12.308 6.154 1.00 92.75 87 THR A N 1
ATOM 659 C CA . THR A 1 87 ? -2.367 10.901 5.964 1.00 92.75 87 THR A CA 1
ATOM 660 C C . THR A 1 87 ? -1.253 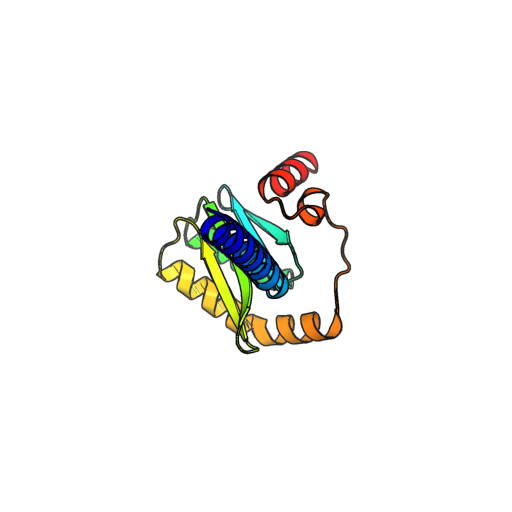10.092 5.305 1.00 92.75 87 THR A C 1
ATOM 662 O O . THR A 1 87 ? -0.976 8.973 5.745 1.00 92.75 87 THR A O 1
ATOM 665 N N . LYS A 1 88 ? -0.544 10.641 4.303 1.00 93.25 88 LYS A N 1
ATOM 666 C CA . LYS A 1 88 ? 0.635 9.966 3.724 1.00 93.25 88 LYS A CA 1
ATOM 667 C C . LYS A 1 88 ? 1.679 9.660 4.793 1.00 93.25 88 LYS A C 1
ATOM 669 O O . LYS A 1 88 ? 2.243 8.565 4.795 1.00 93.25 88 LYS A O 1
ATOM 674 N N . GLN A 1 89 ? 1.931 10.599 5.701 1.00 93.06 89 GLN A N 1
ATOM 675 C CA . GLN A 1 89 ? 2.898 10.404 6.772 1.00 93.06 89 GLN A CA 1
ATOM 676 C C . GLN A 1 89 ? 2.432 9.356 7.788 1.00 93.06 89 GLN A C 1
ATOM 678 O O . GLN A 1 89 ? 3.217 8.482 8.152 1.00 93.06 89 GLN A O 1
ATOM 683 N N . VAL A 1 90 ? 1.152 9.363 8.175 1.00 93.81 90 VAL A N 1
ATOM 684 C CA . VAL A 1 90 ? 0.575 8.313 9.034 1.00 93.81 90 VAL A CA 1
ATOM 685 C C . VAL A 1 90 ? 0.740 6.936 8.391 1.00 93.81 90 VAL A C 1
ATOM 687 O O . VAL A 1 90 ? 1.220 6.010 9.039 1.00 93.81 90 VAL A O 1
ATOM 690 N N . LEU A 1 91 ? 0.415 6.798 7.102 1.00 91.69 91 LEU A N 1
ATOM 691 C CA . LEU A 1 91 ? 0.559 5.534 6.373 1.00 91.69 91 LEU A CA 1
ATOM 692 C C . LEU A 1 91 ? 2.015 5.044 6.331 1.00 91.69 91 LEU A C 1
ATOM 694 O O . LEU A 1 91 ? 2.266 3.844 6.465 1.00 91.69 91 LEU A O 1
ATOM 698 N N . ARG A 1 92 ? 2.988 5.953 6.184 1.00 90.25 92 ARG A N 1
ATOM 699 C CA . ARG A 1 92 ? 4.418 5.608 6.269 1.00 90.25 92 ARG A CA 1
ATOM 700 C C . ARG A 1 92 ? 4.806 5.135 7.667 1.00 90.25 92 ARG A C 1
ATOM 702 O O . ARG A 1 92 ? 5.506 4.131 7.780 1.00 90.25 92 ARG A O 1
ATOM 709 N N . ASN A 1 93 ? 4.332 5.809 8.711 1.00 91.06 93 ASN A N 1
ATOM 710 C CA . ASN A 1 93 ? 4.616 5.430 10.095 1.00 91.06 93 ASN A CA 1
ATOM 711 C C . ASN A 1 93 ? 4.065 4.031 10.406 1.00 91.06 93 ASN A C 1
ATOM 713 O O . ASN A 1 93 ? 4.784 3.199 10.951 1.00 91.06 93 ASN A O 1
ATOM 717 N N . LEU A 1 94 ? 2.839 3.726 9.964 1.00 90.31 94 LEU A N 1
ATOM 718 C CA . LEU A 1 94 ? 2.250 2.390 10.102 1.00 90.31 94 LEU A CA 1
ATOM 719 C C . LEU A 1 94 ? 3.117 1.311 9.442 1.00 90.31 94 LEU A C 1
ATOM 721 O O . LEU A 1 94 ? 3.366 0.257 10.030 1.00 90.31 94 LEU A O 1
ATOM 725 N N . LEU A 1 95 ? 3.629 1.576 8.236 1.00 87.75 95 LEU A N 1
ATOM 726 C CA . LEU A 1 95 ? 4.530 0.644 7.562 1.00 87.75 95 LEU A CA 1
ATOM 727 C C . LEU A 1 95 ? 5.812 0.407 8.370 1.00 87.75 95 LEU A C 1
ATOM 729 O O . LEU A 1 95 ? 6.263 -0.734 8.473 1.00 87.75 95 LEU A O 1
ATOM 733 N N . GLN A 1 96 ? 6.389 1.460 8.952 1.00 85.19 96 GLN A N 1
ATOM 734 C CA . GLN A 1 96 ? 7.586 1.353 9.787 1.00 85.19 96 GLN A CA 1
ATOM 735 C C . GLN A 1 96 ? 7.322 0.516 11.044 1.00 85.19 96 GLN A C 1
ATOM 737 O O . GLN A 1 96 ? 8.111 -0.383 11.338 1.00 85.19 96 GLN A O 1
ATOM 742 N N . THR A 1 97 ? 6.185 0.710 11.717 1.00 85.69 97 THR A N 1
ATOM 743 C CA . THR A 1 97 ? 5.777 -0.089 12.886 1.00 85.69 97 THR A CA 1
ATOM 744 C C . THR A 1 97 ? 5.624 -1.576 12.549 1.00 85.69 97 THR A C 1
ATOM 746 O O . THR A 1 97 ? 6.028 -2.442 13.325 1.00 85.69 97 THR A O 1
ATOM 749 N N . HIS A 1 98 ? 5.098 -1.902 11.365 1.00 80.88 98 HIS A N 1
ATOM 750 C CA . HIS A 1 98 ? 4.885 -3.291 10.930 1.00 80.88 98 HIS A CA 1
ATOM 751 C C . HIS A 1 98 ? 6.057 -3.892 10.136 1.00 80.88 98 HIS A C 1
ATOM 753 O O . HIS A 1 98 ? 6.018 -5.072 9.768 1.00 80.88 98 HIS A O 1
ATOM 759 N N . SER A 1 99 ? 7.120 -3.120 9.892 1.00 73.88 99 SER A N 1
ATOM 760 C CA . SER A 1 99 ? 8.233 -3.473 8.997 1.00 73.88 99 SER A CA 1
ATOM 761 C C . SER A 1 99 ? 8.942 -4.775 9.382 1.00 73.88 99 SER A C 1
ATOM 763 O O . SER A 1 99 ? 9.182 -5.622 8.519 1.00 73.88 99 SER A O 1
ATOM 765 N N . HIS A 1 100 ? 9.195 -4.996 10.674 1.00 67.31 100 HIS A N 1
ATOM 766 C CA . HIS A 1 100 ? 9.832 -6.218 11.173 1.00 67.31 100 HIS A CA 1
ATOM 767 C C . HIS A 1 100 ? 9.004 -7.475 10.868 1.00 67.31 100 HIS A C 1
ATOM 769 O O . HIS A 1 100 ? 9.547 -8.500 10.455 1.00 67.31 100 HIS A O 1
ATOM 775 N N . ARG A 1 101 ? 7.673 -7.392 11.003 1.00 67.50 101 ARG A N 1
ATOM 776 C CA . ARG A 1 101 ? 6.752 -8.512 10.737 1.00 67.50 101 ARG A CA 1
ATOM 777 C C . ARG A 1 101 ? 6.583 -8.763 9.241 1.00 67.50 101 ARG A C 1
ATOM 779 O O . ARG A 1 101 ? 6.495 -9.917 8.821 1.00 67.50 101 ARG A O 1
ATOM 786 N N . LEU A 1 102 ? 6.575 -7.697 8.440 1.00 66.75 102 LEU A N 1
ATOM 787 C CA . LEU A 1 102 ? 6.548 -7.780 6.981 1.00 66.75 102 LEU A CA 1
ATOM 788 C C . LEU A 1 102 ? 7.810 -8.446 6.434 1.00 66.75 102 LEU A C 1
ATOM 790 O O . LEU A 1 102 ? 7.710 -9.366 5.628 1.00 66.75 102 LEU A O 1
ATOM 794 N N . MET A 1 103 ? 8.986 -8.031 6.908 1.00 61.50 103 MET A N 1
ATOM 795 C CA . MET A 1 103 ? 10.266 -8.565 6.445 1.00 61.50 103 MET A CA 1
ATOM 796 C C . MET A 1 103 ? 10.478 -10.012 6.890 1.00 61.50 103 MET A C 1
ATOM 798 O O . MET A 1 103 ? 10.823 -10.846 6.058 1.00 61.50 103 MET A O 1
ATOM 802 N N . ALA A 1 104 ? 10.181 -10.352 8.149 1.00 62.69 104 ALA A N 1
ATOM 803 C CA . ALA A 1 104 ? 10.299 -11.730 8.632 1.00 62.69 104 ALA A CA 1
ATOM 804 C C . ALA A 1 104 ? 9.430 -12.711 7.826 1.00 62.69 104 ALA A C 1
ATOM 806 O O . ALA A 1 104 ? 9.834 -13.845 7.570 1.00 62.69 104 ALA A O 1
ATOM 807 N N . ARG A 1 105 ? 8.243 -12.276 7.387 1.00 60.19 105 ARG A N 1
ATOM 808 C CA . ARG A 1 105 ? 7.310 -13.119 6.631 1.00 60.19 105 ARG A CA 1
ATOM 809 C C . ARG A 1 105 ? 7.600 -13.120 5.130 1.00 60.19 105 ARG A C 1
ATOM 811 O O . ARG A 1 105 ? 7.492 -14.173 4.520 1.00 60.19 105 ARG A O 1
ATOM 818 N N . ALA A 1 106 ? 8.036 -11.998 4.554 1.00 56.56 106 ALA A N 1
ATOM 819 C CA . ALA A 1 106 ? 8.485 -11.927 3.162 1.00 56.56 106 ALA A CA 1
ATOM 820 C C . ALA A 1 106 ? 9.749 -12.771 2.917 1.00 56.56 106 ALA A C 1
ATOM 822 O O . ALA A 1 106 ? 9.840 -13.445 1.896 1.00 56.56 106 ALA A O 1
ATOM 823 N N . VAL A 1 107 ? 10.685 -12.782 3.877 1.00 53.47 107 VAL A N 1
ATOM 824 C CA . VAL A 1 107 ? 11.897 -13.620 3.842 1.00 53.47 107 VAL A CA 1
ATOM 825 C C . VAL A 1 107 ? 11.557 -15.106 3.980 1.00 53.47 107 VAL A C 1
ATOM 827 O O . VAL A 1 107 ? 12.143 -15.920 3.278 1.00 53.47 107 VAL A O 1
ATOM 830 N N . ARG A 1 108 ? 10.585 -15.468 4.831 1.00 52.97 108 ARG A N 1
ATOM 831 C CA . ARG A 1 108 ? 10.134 -16.865 4.978 1.00 52.97 108 ARG A CA 1
ATOM 832 C C . ARG A 1 108 ? 9.271 -17.363 3.819 1.00 52.97 108 ARG A C 1
ATOM 834 O O . ARG A 1 108 ? 9.216 -18.564 3.603 1.00 52.97 108 ARG A O 1
ATOM 841 N N . ALA A 1 109 ? 8.555 -16.476 3.127 1.00 51.81 109 ALA A N 1
ATOM 842 C CA . ALA A 1 109 ? 7.530 -16.896 2.178 1.00 51.81 109 ALA A CA 1
ATOM 843 C C . ALA A 1 109 ? 8.087 -17.335 0.820 1.00 51.81 109 ALA A C 1
ATOM 845 O O . ALA A 1 109 ? 7.556 -18.275 0.257 1.00 51.81 109 ALA A O 1
ATOM 846 N N . GLY A 1 110 ? 9.101 -16.679 0.246 1.00 43.84 110 GLY A N 1
ATOM 847 C CA . GLY A 1 110 ? 9.580 -17.060 -1.096 1.00 43.84 110 GLY A CA 1
ATOM 848 C C . GLY A 1 110 ? 8.495 -17.139 -2.202 1.00 43.84 110 GLY A C 1
ATOM 849 O O . GLY A 1 110 ? 8.769 -17.753 -3.224 1.00 43.84 110 GLY A O 1
ATOM 850 N N . ALA A 1 111 ? 7.317 -16.501 -2.011 1.00 43.50 111 ALA A N 1
ATOM 851 C CA . ALA A 1 111 ? 6.027 -16.554 -2.754 1.00 43.50 111 ALA A CA 1
ATOM 852 C C . ALA A 1 111 ? 4.846 -17.181 -1.923 1.00 43.50 111 ALA A C 1
ATOM 854 O O . ALA A 1 111 ? 5.051 -17.622 -0.804 1.00 43.50 111 ALA A O 1
ATOM 855 N N . PRO A 1 112 ? 3.561 -17.052 -2.328 1.00 49.94 112 PRO A N 1
ATOM 856 C CA . PRO A 1 112 ? 2.379 -16.943 -1.434 1.00 49.94 112 PRO A CA 1
ATOM 857 C C . PRO A 1 112 ? 1.914 -18.256 -0.760 1.00 49.94 112 PRO A C 1
ATOM 859 O O . PRO A 1 112 ? 2.134 -19.333 -1.309 1.00 49.94 112 PRO A O 1
ATOM 862 N N . PRO A 1 113 ? 1.080 -18.164 0.301 1.00 41.53 113 PRO A N 1
ATOM 863 C CA . PRO A 1 113 ? -0.202 -18.886 0.248 1.00 41.53 113 PRO A CA 1
ATOM 864 C C . PRO A 1 113 ? -1.386 -18.141 0.908 1.00 41.53 113 PRO A C 1
ATOM 866 O O . PRO A 1 113 ? -1.324 -17.693 2.050 1.00 41.53 113 PRO A O 1
ATOM 869 N N . GLY A 1 114 ? -2.496 -18.060 0.172 1.00 44.94 114 GLY A N 1
ATOM 870 C CA . GLY A 1 114 ? -3.812 -17.573 0.603 1.00 44.94 114 GLY A CA 1
ATOM 871 C C . GLY A 1 114 ? -4.721 -17.471 -0.623 1.00 44.94 114 GLY A C 1
ATOM 872 O O . GLY A 1 114 ? -4.244 -17.036 -1.671 1.00 44.94 114 GLY A O 1
ATOM 873 N N . ARG A 1 115 ? -5.976 -17.943 -0.542 1.00 44.44 115 ARG A N 1
ATOM 874 C CA . ARG A 1 115 ? -6.935 -17.996 -1.667 1.00 44.44 115 ARG A CA 1
ATOM 875 C C . ARG A 1 115 ? -7.010 -16.628 -2.354 1.00 44.44 115 ARG A C 1
ATOM 877 O O . ARG A 1 115 ? -7.576 -15.685 -1.817 1.00 44.44 115 ARG A O 1
ATOM 884 N N . ARG A 1 116 ? -6.381 -16.529 -3.525 1.00 52.66 116 ARG A N 1
ATOM 885 C CA . ARG A 1 116 ? -6.360 -15.315 -4.337 1.00 52.66 116 ARG A CA 1
ATOM 886 C C . ARG A 1 116 ? -7.672 -15.222 -5.105 1.00 52.66 116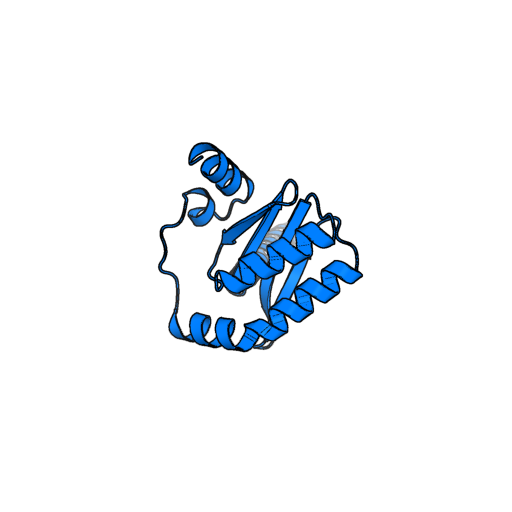 ARG 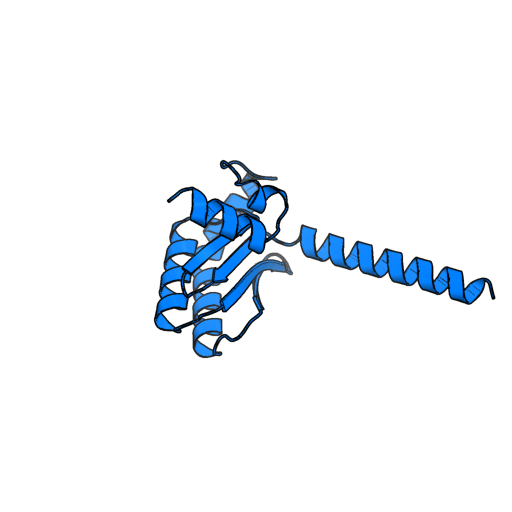A C 1
ATOM 888 O O . ARG A 1 116 ? -7.981 -16.157 -5.843 1.00 52.66 116 ARG A O 1
ATOM 895 N N . SER A 1 117 ? -8.389 -14.106 -5.019 1.00 52.81 117 SER A N 1
ATOM 896 C CA . SER A 1 117 ? -9.441 -13.808 -5.996 1.00 52.81 117 SER A CA 1
ATOM 897 C C . SER A 1 117 ? -8.815 -13.696 -7.399 1.00 52.81 117 SER A C 1
ATOM 899 O O . SER A 1 117 ? -7.627 -13.391 -7.545 1.00 52.81 117 SER A O 1
ATOM 901 N N . LEU A 1 118 ? -9.566 -13.969 -8.470 1.00 51.94 118 LEU A N 1
ATOM 902 C CA . LEU A 1 118 ? -9.039 -13.885 -9.846 1.00 51.94 118 LEU A CA 1
ATOM 903 C C . LEU A 1 118 ? -8.445 -12.495 -10.161 1.00 51.94 118 LEU A C 1
ATOM 905 O O . LEU A 1 118 ? -7.406 -12.400 -10.816 1.00 51.94 118 LEU A O 1
ATOM 909 N N . GLY A 1 119 ? -9.013 -11.429 -9.585 1.00 48.78 119 GLY A N 1
ATOM 910 C CA . GLY A 1 119 ? -8.453 -10.072 -9.613 1.00 48.78 119 GLY A CA 1
ATOM 911 C C . GLY A 1 119 ? -7.088 -9.946 -8.940 1.00 48.78 119 GLY A C 1
ATOM 912 O O . GLY A 1 119 ? -6.213 -9.243 -9.449 1.00 48.78 119 GLY A O 1
ATOM 913 N N . GLN A 1 120 ? -6.855 -10.704 -7.866 1.00 52.44 120 GLN A N 1
ATOM 914 C CA . GLN A 1 120 ? -5.554 -10.794 -7.203 1.00 52.44 120 GLN A CA 1
ATOM 915 C C . GLN A 1 120 ? -4.523 -11.609 -7.997 1.00 52.44 120 GLN A C 1
ATOM 917 O O . GLN A 1 120 ? -3.327 -11.321 -7.918 1.00 52.44 120 GLN A O 1
ATOM 922 N N . ARG A 1 121 ? -4.950 -12.604 -8.792 1.00 54.16 121 ARG A N 1
ATOM 923 C CA . ARG A 1 121 ? -4.045 -13.351 -9.693 1.00 54.16 121 ARG A CA 1
ATOM 924 C C . ARG A 1 121 ? -3.592 -12.498 -10.878 1.00 54.16 121 ARG A C 1
ATOM 926 O O . ARG A 1 121 ? -2.427 -12.569 -11.252 1.00 54.16 121 ARG A O 1
ATOM 933 N N . LEU A 1 122 ? -4.484 -11.671 -11.422 1.00 58.59 122 LEU A N 1
ATOM 934 C CA . LEU A 1 122 ? -4.186 -10.801 -12.564 1.00 58.59 122 LEU A CA 1
ATOM 935 C C . LEU A 1 122 ? -3.498 -9.486 -12.149 1.00 58.59 122 LEU A C 1
ATOM 937 O O . LEU A 1 122 ? -2.828 -8.850 -12.961 1.00 58.59 122 LEU A O 1
ATOM 941 N N . GLY A 1 123 ? -3.596 -9.092 -10.871 1.00 55.22 123 GLY A N 1
ATOM 942 C CA . GLY A 1 123 ? -3.031 -7.837 -10.362 1.00 55.22 123 GLY A CA 1
ATOM 943 C C . GLY A 1 123 ? -3.758 -6.600 -10.888 1.00 55.22 123 GLY A C 1
ATOM 944 O O . GLY A 1 123 ? -3.154 -5.535 -10.994 1.00 55.22 123 GLY A O 1
ATOM 945 N N . ILE A 1 124 ? -5.032 -6.762 -11.243 1.00 68.19 124 ILE A N 1
ATOM 946 C CA . ILE A 1 124 ? -5.886 -5.708 -11.780 1.00 68.19 124 ILE A CA 1
ATOM 947 C C . ILE A 1 124 ? -6.819 -5.268 -10.652 1.00 68.19 124 ILE A C 1
ATOM 949 O O . ILE A 1 124 ? -7.720 -6.011 -10.257 1.00 68.19 124 ILE A O 1
ATOM 953 N N . ALA A 1 125 ? -6.601 -4.058 -10.130 1.00 65.31 125 ALA A N 1
ATOM 954 C CA . ALA A 1 125 ? -7.381 -3.521 -9.016 1.00 65.31 125 ALA A CA 1
ATOM 955 C C . ALA A 1 125 ? -8.889 -3.475 -9.327 1.00 65.31 125 ALA A C 1
ATOM 957 O O . ALA A 1 125 ? -9.695 -3.835 -8.474 1.00 65.31 125 ALA A O 1
ATOM 958 N N . SER A 1 126 ? -9.279 -3.118 -10.557 1.00 63.03 126 SER A N 1
ATOM 959 C CA . SER A 1 126 ? -10.689 -3.074 -10.972 1.00 63.03 126 SER A CA 1
ATOM 960 C C . SER A 1 126 ? -11.372 -4.445 -10.928 1.00 63.03 126 SER A C 1
ATOM 962 O O . SER A 1 126 ? -12.495 -4.546 -10.438 1.00 63.03 126 SER A O 1
ATOM 964 N N . LEU A 1 127 ? -10.689 -5.515 -11.352 1.00 65.81 127 LEU A N 1
ATOM 965 C CA . LEU A 1 127 ? -11.231 -6.877 -11.294 1.00 65.81 127 LEU A CA 1
ATOM 966 C C . LEU A 1 127 ? -11.330 -7.390 -9.850 1.00 65.81 127 LEU A C 1
ATOM 968 O O . LEU A 1 127 ? -12.269 -8.102 -9.502 1.00 65.81 127 LEU A O 1
ATOM 972 N N . ALA A 1 128 ? -10.368 -7.018 -9.000 1.00 69.56 128 ALA A N 1
ATOM 973 C CA . ALA A 1 128 ? -10.388 -7.379 -7.585 1.00 69.56 128 ALA A CA 1
ATOM 974 C C . ALA A 1 128 ? -11.573 -6.728 -6.851 1.00 69.56 128 ALA A C 1
ATOM 976 O O . ALA A 1 128 ? -12.234 -7.398 -6.062 1.00 69.56 128 ALA A O 1
ATOM 977 N N . TRP A 1 129 ? -11.885 -5.465 -7.164 1.00 74.56 129 TRP A N 1
ATOM 978 C CA . TRP A 1 129 ? -13.079 -4.788 -6.650 1.00 74.56 129 TRP A CA 1
ATOM 979 C C . TRP A 1 129 ? -14.381 -5.428 -7.136 1.00 74.56 129 TRP A C 1
ATOM 981 O O . TRP A 1 129 ? -15.274 -5.637 -6.323 1.00 74.56 129 TRP A O 1
ATOM 991 N N . TRP A 1 130 ? -14.476 -5.787 -8.420 1.00 72.94 130 TRP A N 1
ATOM 992 C CA . TRP A 1 130 ? -15.682 -6.415 -8.974 1.00 72.94 130 TRP A CA 1
ATOM 993 C C . TRP A 1 130 ? -16.014 -7.758 -8.305 1.00 72.94 130 TRP A C 1
ATOM 995 O O . TRP A 1 130 ? -17.168 -8.021 -7.982 1.00 72.94 130 TRP A O 1
ATOM 1005 N N . LEU A 1 131 ? -15.004 -8.594 -8.040 1.00 70.44 131 LEU A N 1
ATOM 1006 C CA . LEU A 1 131 ? -15.201 -9.866 -7.330 1.00 70.44 131 LEU A CA 1
ATOM 1007 C C . LEU A 1 131 ? -15.582 -9.652 -5.863 1.00 70.44 131 LEU A C 1
ATOM 1009 O O . LEU A 1 131 ? -16.501 -10.299 -5.372 1.00 70.44 131 LEU A O 1
ATOM 1013 N N . HIS A 1 132 ? -14.924 -8.709 -5.185 1.00 68.81 132 HIS A N 1
ATOM 1014 C CA . HIS A 1 132 ? -15.231 -8.379 -3.789 1.00 68.81 132 HIS A CA 1
ATOM 1015 C C . HIS A 1 132 ? -16.656 -7.839 -3.602 1.00 68.81 132 HIS A C 1
ATOM 1017 O O . HIS A 1 132 ? -17.250 -8.020 -2.543 1.00 68.81 132 HIS A O 1
ATOM 1023 N N . GLU A 1 133 ? -17.211 -7.172 -4.615 1.00 75.25 133 GLU A N 1
ATOM 1024 C CA . GLU A 1 133 ? -18.602 -6.706 -4.621 1.00 75.25 133 GLU A CA 1
ATOM 1025 C C . GLU A 1 133 ? -19.617 -7.834 -4.885 1.00 75.25 133 GLU A C 1
ATOM 1027 O O . GLU A 1 133 ? -20.757 -7.693 -4.459 1.00 75.25 133 GLU A O 1
ATOM 1032 N N . ARG A 1 134 ? -19.231 -8.944 -5.537 1.00 68.12 134 ARG A N 1
ATOM 1033 C CA . ARG A 1 134 ? -20.119 -10.100 -5.798 1.00 68.12 134 ARG A CA 1
ATOM 1034 C C . ARG A 1 134 ? -20.147 -11.146 -4.684 1.00 68.12 134 ARG A C 1
ATOM 1036 O O . ARG A 1 134 ? -21.074 -11.945 -4.646 1.00 68.12 134 ARG A O 1
ATOM 1043 N N . GLU A 1 135 ? -19.122 -11.189 -3.838 1.00 64.38 135 GLU A N 1
ATOM 1044 C CA . GLU A 1 135 ? -19.014 -12.136 -2.715 1.00 64.38 135 GLU A CA 1
ATOM 1045 C C . GLU A 1 135 ? -19.706 -11.631 -1.427 1.00 64.38 135 GLU A C 1
ATOM 1047 O O . GLU A 1 135 ? -19.596 -12.272 -0.382 1.00 64.38 135 GLU A O 1
ATOM 1052 N N . ARG A 1 136 ? -20.409 -10.491 -1.487 1.00 52.50 136 ARG A N 1
ATOM 1053 C CA . ARG A 1 136 ? -21.256 -9.948 -0.412 1.00 52.50 136 ARG A CA 1
ATOM 1054 C C . ARG A 1 136 ? -22.720 -9.974 -0.813 1.00 52.50 136 ARG A C 1
ATOM 1056 O O . ARG A 1 136 ? -23.539 -10.104 0.118 1.00 52.50 136 ARG A O 1
#

Secondary structure (DSSP, 8-state):
-HHHHHHHHHHHHHHHHHHHHHHHTEEEEEEEETTEEEEEEE---HHHHHHHHHHHHHTT--EEEEEEEEETTEEEEEEESS--HHHHHHHHHHHHHHHHHHHHHHHHHSS--S---HHHHHT-HHHHHHHHHH--

Radius of gyration: 17.14 Å; chains: 1; bounding box: 41×34×54 Å

Foldseek 3Di:
DVVVVVVVVVVVVVVVVVVVVQVVQWQWKWWAAQLQIDTLEHDDPVVLNVQLSVLSVVQVPHTKMWTFGQDPNWTDIDIGDDGDPVSVVSNRVSCVVCGVVSSVCSVVPVDDDDDHDPSSVVVPPVSSVVVVVVVD

Sequence (136 aa):
MTNHALLFVVALLAALAFLALRRANEVAALSVRRGRVLLYRGHVPQALVNDVADAVRRGKVAEATIRIVKENRRPTLIIAGPVDDATKQVLRNLLQTHSHRLMARAVRAGAPPGRRSLGQRLGIASLAWWLHERER

pLDDT: mean 76.96, std 14.28, range [41.53, 93.81]